Protein AF-A0A815QXR0-F1 (afdb_monomer)

pLDDT: mean 85.69, std 9.91, range [49.28, 97.81]

InterPro domains:
  IPR017452 GPCR, rhodopsin-like, 7TM [PS50262] (1-127)

Solvent-accessible surface area (backbone atoms only — not comparable to full-atom values): 7044 Å² total; per-residue (Å²): 112,77,63,57,58,53,33,53,55,50,35,48,52,51,53,31,50,52,35,41,53,50,52,49,53,38,52,54,42,47,52,53,36,46,46,66,77,41,63,88,46,64,77,77,66,38,67,67,60,55,53,52,52,49,55,52,46,52,53,48,26,52,60,67,45,46,66,61,61,77,62,68,45,65,42,78,41,78,93,74,77,40,48,42,68,42,81,86,45,55,65,61,51,51,50,47,49,41,65,58,42,54,48,50,51,51,51,38,53,52,43,52,52,51,43,54,52,53,52,53,52,41,60,74,70,74,105

Organism: NCBI:txid392033

Structure (mmCIF, N/CA/C/O backbone):
data_AF-A0A815QXR0-F1
#
_entry.id   AF-A0A815QXR0-F1
#
loop_
_atom_site.group_PDB
_atom_site.id
_atom_site.type_symbol
_atom_site.label_atom_id
_atom_site.label_alt_id
_atom_site.label_comp_id
_atom_site.label_asym_id
_atom_site.label_entity_id
_atom_site.label_seq_id
_atom_site.pdbx_PDB_ins_code
_atom_site.Cartn_x
_atom_site.Cartn_y
_atom_site.Cartn_z
_atom_site.occupanc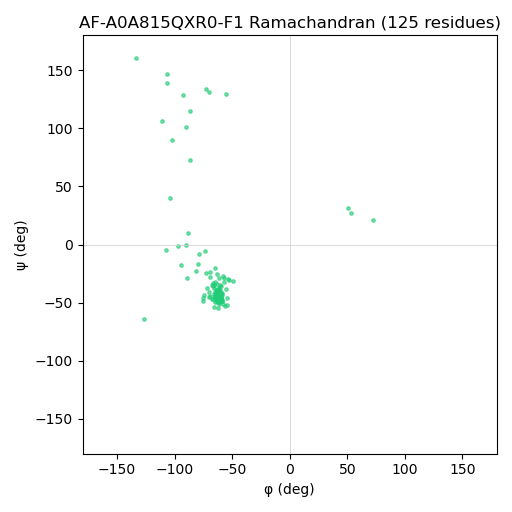y
_atom_site.B_iso_or_equiv
_atom_site.auth_seq_id
_atom_site.auth_comp_id
_atom_site.auth_asym_id
_atom_site.auth_atom_id
_atom_site.pdbx_PDB_model_num
ATOM 1 N N . MET A 1 1 ? 12.527 -6.624 -29.052 1.00 49.28 1 MET A N 1
ATOM 2 C CA . MET A 1 1 ? 11.475 -5.596 -28.851 1.00 49.28 1 MET A CA 1
ATOM 3 C C . MET A 1 1 ? 10.208 -6.152 -28.187 1.00 49.28 1 MET A C 1
ATOM 5 O O . MET A 1 1 ? 9.799 -5.587 -27.185 1.00 49.28 1 MET A O 1
ATOM 9 N N . LYS A 1 2 ? 9.622 -7.276 -28.648 1.00 55.34 2 LYS A N 1
ATOM 10 C CA . LYS A 1 2 ? 8.462 -7.908 -27.970 1.00 55.34 2 LYS A CA 1
ATOM 11 C C . LYS A 1 2 ? 8.742 -8.386 -26.528 1.00 55.34 2 LYS A C 1
ATOM 13 O O . LYS A 1 2 ? 7.822 -8.374 -25.721 1.00 55.34 2 LYS A O 1
ATOM 18 N N . SER A 1 3 ? 9.985 -8.759 -26.189 1.00 69.44 3 SER A N 1
ATOM 19 C CA . SER A 1 3 ? 10.342 -9.180 -24.820 1.00 69.44 3 SER A CA 1
ATOM 20 C C . SER A 1 3 ? 10.374 -8.023 -23.818 1.00 69.44 3 SER A C 1
ATOM 22 O O . SER A 1 3 ? 9.918 -8.202 -22.698 1.00 69.44 3 SER A O 1
ATOM 24 N N . LEU A 1 4 ? 10.833 -6.831 -24.220 1.00 76.06 4 LEU A N 1
ATOM 25 C CA . LEU A 1 4 ? 10.987 -5.685 -23.316 1.00 76.06 4 LEU A CA 1
ATOM 26 C C . LEU A 1 4 ? 9.632 -5.111 -22.879 1.00 76.06 4 LEU A C 1
ATOM 28 O O . LEU A 1 4 ? 9.406 -4.894 -21.698 1.00 76.06 4 LEU A O 1
ATOM 32 N N . PHE A 1 5 ? 8.689 -4.937 -23.809 1.00 81.06 5 PHE A N 1
ATOM 33 C CA . PHE A 1 5 ? 7.341 -4.481 -23.452 1.00 81.06 5 PHE A CA 1
ATOM 34 C C . PHE A 1 5 ? 6.644 -5.460 -22.497 1.00 81.06 5 PHE A C 1
ATOM 36 O O . PHE A 1 5 ? 6.076 -5.055 -21.487 1.00 81.06 5 PHE A O 1
ATOM 43 N N . LEU A 1 6 ? 6.730 -6.763 -22.786 1.00 83.19 6 LEU A N 1
ATOM 44 C CA . LEU A 1 6 ? 6.172 -7.791 -21.910 1.00 83.19 6 LEU A CA 1
ATOM 45 C C . LEU A 1 6 ? 6.863 -7.793 -20.538 1.00 83.19 6 LEU A C 1
ATOM 47 O O . LEU A 1 6 ? 6.214 -8.049 -19.528 1.00 83.19 6 LEU A O 1
ATOM 51 N N . CYS A 1 7 ? 8.159 -7.485 -20.505 1.00 80.94 7 CYS A N 1
ATOM 52 C CA . CYS A 1 7 ? 8.941 -7.372 -19.285 1.00 80.94 7 CYS A CA 1
ATOM 53 C C . CYS A 1 7 ? 8.424 -6.249 -18.378 1.00 80.94 7 CYS A C 1
ATOM 55 O O . CYS A 1 7 ? 8.090 -6.516 -17.225 1.00 80.94 7 CYS A O 1
ATOM 57 N N . HIS A 1 8 ? 8.225 -5.053 -18.937 1.00 82.50 8 HIS A N 1
ATOM 58 C CA . HIS A 1 8 ? 7.641 -3.917 -18.220 1.00 82.50 8 HIS A CA 1
ATOM 59 C C . HIS A 1 8 ? 6.242 -4.204 -17.693 1.00 82.50 8 HIS A C 1
ATOM 61 O O . HIS A 1 8 ? 5.949 -3.981 -16.523 1.00 82.50 8 HIS A O 1
ATOM 67 N N . VAL A 1 9 ? 5.378 -4.787 -18.525 1.00 85.69 9 VAL A N 1
ATOM 68 C CA . VAL A 1 9 ? 4.019 -5.139 -18.094 1.00 85.69 9 VAL A CA 1
ATOM 69 C C . VAL A 1 9 ? 4.044 -6.162 -16.953 1.00 85.69 9 VAL A C 1
ATOM 71 O O . VAL A 1 9 ? 3.269 -6.040 -16.006 1.00 85.69 9 VAL A O 1
ATOM 74 N N . ARG A 1 10 ? 4.931 -7.164 -17.004 1.00 85.69 10 ARG A N 1
ATOM 75 C CA . ARG A 1 10 ? 5.051 -8.174 -15.938 1.00 85.69 10 ARG A CA 1
ATOM 76 C C . ARG A 1 10 ? 5.624 -7.586 -14.650 1.00 85.69 10 ARG A C 1
ATOM 78 O O . ARG A 1 10 ? 5.077 -7.878 -13.589 1.00 85.69 10 ARG A O 1
ATOM 85 N N . GLY A 1 11 ? 6.670 -6.763 -14.742 1.00 84.50 11 GLY A N 1
ATOM 86 C CA . GLY A 1 11 ? 7.247 -6.047 -13.600 1.00 84.50 11 GLY A CA 1
ATOM 87 C C . GLY A 1 11 ? 6.210 -5.149 -12.930 1.00 84.50 11 GLY A C 1
ATOM 88 O O . GLY A 1 11 ? 5.961 -5.275 -11.728 1.00 84.50 11 GLY A O 1
ATOM 89 N N . TYR A 1 12 ? 5.503 -4.353 -13.733 1.00 87.44 12 TYR A N 1
ATOM 90 C CA . TYR A 1 12 ? 4.415 -3.499 -13.274 1.00 87.44 12 TYR A CA 1
ATOM 91 C C . TYR A 1 12 ? 3.329 -4.292 -12.549 1.00 87.44 12 TYR A C 1
ATOM 93 O O . TYR A 1 12 ? 2.985 -3.973 -11.413 1.00 87.44 12 TYR A O 1
ATOM 101 N N . LEU A 1 13 ? 2.801 -5.349 -13.177 1.00 89.81 13 LEU A N 1
ATOM 102 C CA . LEU A 1 13 ? 1.737 -6.163 -12.588 1.00 89.81 13 LEU A CA 1
ATOM 103 C C . LEU A 1 13 ? 2.182 -6.832 -11.287 1.00 89.81 13 LEU A C 1
ATOM 105 O O . LEU A 1 13 ? 1.381 -6.912 -10.355 1.00 89.81 13 LEU A O 1
ATOM 109 N N . ALA A 1 14 ? 3.433 -7.286 -11.197 1.00 88.44 14 ALA A N 1
ATOM 110 C CA . ALA A 1 14 ? 3.975 -7.868 -9.974 1.00 88.44 14 ALA A CA 1
ATOM 111 C C . ALA A 1 14 ? 4.048 -6.830 -8.842 1.00 88.44 14 ALA A C 1
ATOM 113 O O . ALA A 1 14 ? 3.532 -7.076 -7.749 1.00 88.44 14 ALA A O 1
ATOM 114 N N . HIS A 1 15 ? 4.617 -5.651 -9.110 1.00 88.12 15 HIS A N 1
ATOM 115 C CA . HIS A 1 15 ? 4.713 -4.569 -8.127 1.00 88.12 15 HIS A CA 1
ATOM 116 C C . HIS A 1 15 ? 3.343 -4.040 -7.703 1.00 88.12 15 HIS A C 1
ATOM 118 O O . HIS A 1 15 ? 3.082 -3.895 -6.507 1.00 88.12 15 HIS A O 1
ATOM 124 N N . PHE A 1 16 ? 2.455 -3.819 -8.667 1.00 92.38 16 PHE A N 1
ATOM 125 C CA . PHE A 1 16 ? 1.085 -3.391 -8.431 1.00 92.38 16 PHE A CA 1
ATOM 126 C C . PHE A 1 16 ? 0.319 -4.401 -7.570 1.00 92.38 16 PHE A C 1
ATOM 128 O O . PHE A 1 16 ? -0.288 -4.018 -6.572 1.00 92.38 16 PHE A O 1
ATOM 135 N N . SER A 1 17 ? 0.389 -5.693 -7.906 1.00 92.75 17 SER A N 1
ATOM 136 C CA . SER A 1 17 ? -0.294 -6.754 -7.151 1.00 92.75 17 SER A CA 1
ATOM 137 C C . SER A 1 17 ? 0.239 -6.862 -5.726 1.00 92.75 17 SER A C 1
ATOM 139 O O . SER A 1 17 ? -0.541 -6.999 -4.785 1.00 92.75 17 SER A O 1
ATOM 141 N N . PHE A 1 18 ? 1.559 -6.755 -5.548 1.00 91.56 18 PHE A N 1
ATOM 142 C CA . PHE A 1 18 ? 2.174 -6.766 -4.225 1.00 91.56 18 PHE A CA 1
ATOM 143 C C . PHE A 1 18 ? 1.744 -5.555 -3.388 1.00 91.56 18 PHE A C 1
ATOM 145 O O . PHE A 1 18 ? 1.328 -5.713 -2.240 1.00 91.56 18 PHE A O 1
ATOM 152 N N . CYS A 1 19 ? 1.774 -4.354 -3.970 1.00 92.62 19 CYS A N 1
ATOM 153 C CA . CYS A 1 19 ? 1.295 -3.139 -3.316 1.00 92.62 19 CYS A CA 1
ATOM 154 C C . CYS A 1 19 ? -0.189 -3.272 -2.936 1.00 92.62 19 CYS A C 1
ATOM 156 O O . CYS A 1 19 ? -0.562 -3.073 -1.778 1.00 92.62 19 CYS A O 1
ATOM 158 N N . ALA A 1 20 ? -1.032 -3.713 -3.870 1.00 94.94 20 ALA A N 1
ATOM 159 C CA . ALA A 1 20 ? -2.451 -3.921 -3.621 1.00 94.94 20 ALA A CA 1
ATOM 160 C C . ALA A 1 20 ? -2.707 -4.936 -2.491 1.00 94.94 20 ALA A C 1
ATOM 162 O O . ALA A 1 20 ? -3.556 -4.700 -1.628 1.00 94.94 20 ALA A O 1
ATOM 163 N N . LEU A 1 21 ? -1.949 -6.034 -2.441 1.00 95.31 21 LEU A N 1
ATOM 164 C CA . LEU A 1 21 ? -2.042 -7.027 -1.371 1.00 95.31 21 LEU A CA 1
ATOM 165 C C . LEU A 1 21 ? -1.689 -6.422 -0.004 1.00 95.31 21 LEU A C 1
ATOM 167 O O . LEU A 1 21 ? -2.457 -6.561 0.949 1.00 95.31 21 LEU A O 1
ATOM 171 N N . ILE A 1 22 ? -0.560 -5.718 0.095 1.00 94.75 22 ILE A N 1
ATOM 172 C CA . ILE A 1 22 ? -0.098 -5.137 1.360 1.00 94.75 22 ILE A CA 1
ATOM 173 C C . ILE A 1 22 ? -1.073 -4.073 1.879 1.00 94.75 22 ILE A C 1
ATOM 175 O O . ILE A 1 22 ? -1.470 -4.108 3.047 1.00 94.75 22 ILE A O 1
ATOM 179 N N . TYR A 1 23 ? -1.527 -3.162 1.019 1.00 95.31 23 TYR A N 1
ATOM 180 C CA . TYR A 1 23 ? -2.496 -2.142 1.423 1.00 95.31 23 TYR A CA 1
ATOM 181 C C . TYR A 1 23 ? -3.886 -2.723 1.722 1.00 95.31 23 TYR A C 1
ATOM 183 O O . TYR A 1 23 ? -4.615 -2.157 2.538 1.00 95.31 23 TYR A O 1
ATOM 191 N N . SER A 1 24 ? -4.239 -3.892 1.175 1.00 95.81 24 SER A N 1
ATOM 192 C CA . SER A 1 24 ? -5.452 -4.607 1.597 1.00 95.81 24 SER A CA 1
ATOM 193 C C . SER A 1 24 ? -5.391 -4.994 3.079 1.00 95.81 24 SER A C 1
ATOM 195 O O . SER A 1 24 ? -6.398 -4.884 3.781 1.00 95.81 24 SER A O 1
ATOM 197 N N . TYR A 1 25 ? -4.218 -5.375 3.600 1.00 95.62 25 TYR A N 1
ATOM 198 C CA . TYR A 1 25 ? -4.049 -5.621 5.038 1.00 95.62 25 TYR A CA 1
ATOM 199 C C . TYR A 1 25 ? -4.183 -4.345 5.875 1.00 95.62 25 TYR A C 1
ATOM 201 O O . TYR A 1 25 ? -4.724 -4.403 6.980 1.00 95.62 25 TYR A O 1
ATOM 209 N N . VAL A 1 26 ? -3.761 -3.190 5.347 1.00 95.88 26 VAL A N 1
ATOM 210 C CA . VAL A 1 26 ? -3.972 -1.887 6.002 1.00 95.88 26 VAL A CA 1
ATOM 211 C C . VAL A 1 26 ? -5.467 -1.590 6.126 1.00 95.88 26 VAL A C 1
ATOM 213 O O . VAL A 1 26 ? -5.929 -1.250 7.214 1.00 95.88 26 VAL A O 1
ATOM 216 N N . ILE A 1 27 ? -6.250 -1.778 5.056 1.00 95.00 27 ILE A N 1
ATOM 217 C CA . ILE A 1 27 ? -7.709 -1.574 5.109 1.00 95.00 27 ILE A CA 1
ATOM 218 C C . ILE A 1 27 ? -8.356 -2.552 6.093 1.00 95.00 27 ILE A C 1
ATOM 220 O O . ILE A 1 27 ? -9.203 -2.149 6.889 1.00 95.00 27 ILE A O 1
ATOM 224 N N . GLN A 1 28 ? -7.955 -3.825 6.088 1.00 94.38 28 GLN A N 1
ATOM 225 C CA . GLN A 1 28 ? -8.476 -4.806 7.044 1.00 94.38 28 GLN A CA 1
ATOM 226 C C . GLN A 1 28 ? -8.172 -4.412 8.498 1.00 94.38 28 GLN A C 1
ATOM 228 O O . GLN A 1 28 ? -9.052 -4.507 9.358 1.00 94.38 28 GLN A O 1
ATOM 233 N N . ALA A 1 29 ? -6.953 -3.945 8.783 1.00 94.88 29 ALA A N 1
ATOM 234 C CA . ALA A 1 29 ? -6.574 -3.450 10.105 1.00 94.88 29 ALA A CA 1
ATOM 235 C C . ALA A 1 29 ? -7.379 -2.197 10.490 1.00 94.88 29 ALA A C 1
ATOM 237 O O . ALA A 1 29 ? -7.879 -2.116 11.613 1.00 94.88 29 ALA A O 1
ATOM 238 N N . LEU A 1 30 ? -7.585 -1.271 9.549 1.00 93.81 30 LEU A N 1
ATOM 239 C CA . LEU A 1 30 ? -8.398 -0.073 9.748 1.00 93.81 30 LEU A CA 1
ATOM 240 C C . LEU A 1 30 ? -9.857 -0.425 10.053 1.00 93.81 30 LEU A C 1
ATOM 242 O O . LEU A 1 30 ? -10.432 0.115 10.994 1.00 93.81 30 LEU A O 1
ATOM 246 N N . TYR A 1 31 ? -10.448 -1.358 9.310 1.00 91.94 31 TYR A N 1
ATOM 247 C CA . TYR A 1 31 ? -11.810 -1.825 9.559 1.00 91.94 31 TYR A CA 1
ATOM 248 C C . TYR A 1 31 ? -11.949 -2.418 10.968 1.00 91.94 31 TYR A C 1
ATOM 250 O O . TYR A 1 31 ? -12.859 -2.052 11.715 1.00 91.94 31 TYR A O 1
ATOM 258 N N . ARG A 1 32 ? -11.004 -3.278 11.377 1.00 91.38 32 ARG A N 1
ATOM 259 C CA . ARG A 1 32 ? -10.968 -3.843 12.739 1.00 91.38 32 ARG A CA 1
ATOM 260 C C . ARG A 1 32 ? -10.820 -2.755 13.801 1.00 91.38 32 ARG A C 1
ATOM 262 O O . ARG A 1 32 ? -11.511 -2.804 14.819 1.00 91.38 32 ARG A O 1
ATOM 269 N N . LEU A 1 33 ? -9.961 -1.766 13.563 1.00 92.50 33 LEU A N 1
ATOM 270 C CA . LEU A 1 33 ? -9.753 -0.630 14.459 1.00 92.50 33 LEU A CA 1
ATOM 271 C C . LEU A 1 33 ? -11.040 0.183 14.632 1.00 92.50 33 LEU A C 1
ATOM 273 O O . LEU A 1 33 ? -11.475 0.409 15.763 1.00 92.50 33 LEU A O 1
ATOM 277 N N . LEU A 1 34 ? -11.678 0.569 13.525 1.00 90.25 34 LEU A N 1
ATOM 278 C CA . LEU A 1 34 ? -12.923 1.334 13.537 1.00 90.25 34 LEU A CA 1
ATOM 279 C C . LEU A 1 34 ? -14.044 0.561 14.230 1.00 90.25 34 LEU A C 1
ATOM 281 O O . LEU A 1 34 ? -14.722 1.125 15.085 1.00 90.25 34 LEU A O 1
ATOM 285 N N . SER A 1 35 ? -14.189 -0.734 13.942 1.00 88.88 35 SER A N 1
ATOM 286 C CA . SER A 1 35 ? -15.186 -1.578 14.606 1.00 88.88 35 SER A CA 1
ATOM 287 C C . SER A 1 35 ? -14.921 -1.740 16.108 1.00 88.88 35 SER A C 1
ATOM 289 O O . SER A 1 35 ? -15.868 -1.856 16.882 1.00 88.88 35 SER A O 1
ATOM 291 N N . THR A 1 36 ? -13.656 -1.744 16.539 1.00 89.94 36 THR A N 1
ATOM 292 C CA . THR A 1 36 ? -13.286 -1.886 17.958 1.00 89.94 36 THR A CA 1
ATOM 293 C C . THR A 1 36 ? -13.534 -0.594 18.737 1.00 89.94 36 THR A C 1
ATOM 295 O O . THR A 1 36 ? -14.098 -0.625 19.836 1.00 89.94 36 THR A O 1
ATOM 298 N N . ILE A 1 37 ? -13.118 0.548 18.183 1.00 88.94 37 ILE A N 1
ATOM 299 C CA . ILE A 1 37 ? -13.241 1.857 18.838 1.00 88.94 37 ILE A CA 1
ATOM 300 C C . ILE A 1 37 ? -14.687 2.351 18.777 1.00 88.94 37 ILE A C 1
ATOM 302 O O . ILE A 1 37 ? -15.254 2.734 19.798 1.00 88.94 37 ILE A O 1
ATOM 306 N N . TYR A 1 38 ? -15.307 2.299 17.600 1.00 86.94 38 TYR A N 1
ATOM 307 C CA . TYR A 1 38 ? -16.625 2.873 17.337 1.00 86.94 38 TYR A CA 1
ATOM 308 C C . T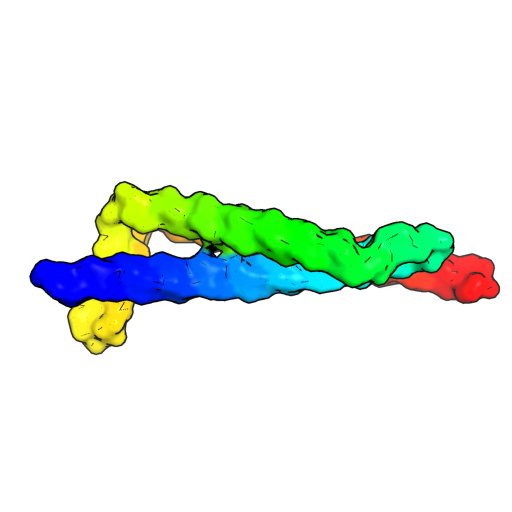YR A 1 38 ? -17.725 1.815 17.276 1.00 86.94 38 TYR A C 1
ATOM 310 O O . TYR A 1 38 ? -18.641 1.928 16.467 1.00 86.94 38 TYR A O 1
ATOM 318 N N . TYR A 1 39 ? -17.672 0.810 18.154 1.00 81.50 39 TYR A N 1
ATOM 319 C CA . TYR A 1 39 ? -18.646 -0.289 18.174 1.00 81.50 39 TYR A CA 1
ATOM 320 C C . TYR A 1 39 ? -20.113 0.186 18.246 1.00 81.50 39 TYR A C 1
ATOM 322 O O . TYR A 1 39 ? -20.997 -0.465 17.703 1.00 81.50 39 TYR A O 1
ATOM 330 N N . HIS A 1 40 ? -20.369 1.349 18.858 1.00 79.75 40 HIS A N 1
ATOM 331 C CA . HIS A 1 40 ? -21.705 1.942 18.971 1.00 79.75 40 HIS A CA 1
ATOM 332 C C . HIS A 1 40 ? -22.169 2.671 17.686 1.00 79.75 40 HIS A C 1
ATOM 334 O O . HIS A 1 40 ? -23.352 2.968 17.516 1.00 79.75 40 HIS A O 1
ATOM 340 N N . ARG A 1 41 ? -21.268 3.004 16.752 1.00 78.81 41 ARG A N 1
ATOM 341 C CA . ARG A 1 41 ? -21.614 3.723 15.513 1.00 78.81 41 ARG A CA 1
ATOM 342 C C . ARG A 1 41 ? -21.670 2.760 14.330 1.00 78.81 41 ARG A C 1
ATOM 344 O O . ARG A 1 41 ? -20.697 2.614 13.593 1.00 78.81 41 ARG A O 1
ATOM 351 N N . ILE A 1 42 ? -22.862 2.205 14.103 1.00 75.31 42 ILE A N 1
ATOM 352 C CA . ILE A 1 42 ? -23.197 1.280 12.999 1.00 75.31 42 ILE A CA 1
ATOM 353 C C . ILE A 1 42 ? -22.720 1.803 11.632 1.00 75.31 42 ILE A C 1
ATOM 355 O O . ILE A 1 42 ? -22.296 1.025 10.782 1.00 75.31 42 ILE A O 1
ATOM 359 N N . TYR A 1 43 ? -22.691 3.128 11.440 1.00 69.31 43 TYR A N 1
ATOM 360 C CA . TYR A 1 43 ? -22.255 3.747 10.188 1.00 69.31 43 TYR A CA 1
ATOM 361 C C . TYR A 1 43 ? -20.846 3.320 9.731 1.00 69.31 43 TYR A C 1
ATOM 363 O O . TYR A 1 43 ? -20.621 3.098 8.542 1.00 69.31 43 TYR A O 1
ATOM 371 N N . PHE A 1 44 ? -19.903 3.148 10.664 1.00 69.94 44 PHE A N 1
ATOM 372 C CA . PHE A 1 44 ? -18.527 2.734 10.345 1.00 69.94 44 PHE A CA 1
ATOM 373 C C . PHE A 1 44 ? -18.383 1.231 10.078 1.00 69.94 44 PHE A C 1
ATOM 375 O O . PHE A 1 44 ? -17.325 0.789 9.635 1.00 69.94 44 PHE A O 1
ATOM 382 N N . GLN A 1 45 ? -19.436 0.452 10.321 1.00 72.94 45 GLN A N 1
ATOM 383 C CA . GLN A 1 45 ? -19.480 -0.988 10.066 1.00 72.94 45 GLN A CA 1
ATOM 384 C C . GLN A 1 45 ? -20.150 -1.320 8.726 1.00 72.94 45 GLN A C 1
ATOM 386 O O . GLN A 1 45 ? -20.229 -2.488 8.347 1.00 72.94 45 GLN A O 1
ATOM 391 N N . HIS A 1 46 ? -20.629 -0.321 7.977 1.00 80.69 46 HIS A N 1
ATOM 392 C CA . HIS A 1 46 ? -21.243 -0.588 6.685 1.00 80.69 46 HIS A CA 1
ATOM 393 C C . HIS A 1 46 ? -20.218 -1.046 5.651 1.00 80.69 46 HIS A C 1
ATOM 395 O O . HIS A 1 46 ? -19.210 -0.388 5.388 1.00 80.69 46 HIS A O 1
ATOM 401 N N . PHE A 1 47 ? -20.566 -2.135 4.969 1.00 80.56 47 PHE A N 1
ATOM 402 C CA . PHE A 1 47 ? -19.813 -2.694 3.850 1.00 80.56 47 PHE A CA 1
ATOM 403 C C . PHE A 1 47 ? -19.507 -1.660 2.749 1.00 80.56 47 PHE A C 1
ATOM 405 O O . PHE A 1 47 ? -18.456 -1.718 2.121 1.00 80.56 47 PHE A O 1
ATOM 412 N N . GLN A 1 48 ? -20.374 -0.659 2.561 1.00 85.94 48 GLN A N 1
ATOM 413 C CA . GLN A 1 48 ? -20.167 0.419 1.587 1.00 85.94 48 GLN A CA 1
ATOM 414 C C . GLN A 1 48 ? -18.888 1.226 1.854 1.00 85.94 48 GLN A C 1
ATOM 416 O O . GLN A 1 48 ? -18.140 1.501 0.921 1.00 85.94 48 GLN A O 1
ATOM 421 N N . MET A 1 49 ? -18.586 1.547 3.118 1.00 85.06 49 MET A N 1
ATOM 422 C CA . MET A 1 49 ? -17.348 2.249 3.479 1.00 85.06 49 MET A CA 1
ATOM 423 C C . MET A 1 49 ? -16.109 1.423 3.136 1.00 85.06 49 MET A C 1
ATOM 425 O O . MET A 1 49 ? -15.125 1.957 2.627 1.00 85.06 49 MET A O 1
ATOM 429 N N . TYR A 1 50 ? -16.178 0.110 3.361 1.00 88.06 50 TYR A N 1
ATOM 430 C CA . TYR A 1 50 ? -15.101 -0.806 3.003 1.00 88.06 50 TYR A CA 1
ATOM 431 C C . TYR A 1 50 ? -14.896 -0.867 1.481 1.00 88.06 50 TYR A C 1
ATOM 433 O O . TYR A 1 50 ? -13.761 -0.813 1.014 1.00 88.06 50 TYR A O 1
ATOM 441 N N . MET A 1 51 ? -15.980 -0.875 0.699 1.00 90.44 51 MET A N 1
ATOM 442 C CA . MET A 1 51 ? -15.907 -0.834 -0.766 1.00 90.44 51 MET A CA 1
ATOM 443 C C . MET A 1 51 ? -15.283 0.465 -1.291 1.00 90.44 51 MET A C 1
ATOM 445 O O . MET A 1 51 ? -14.451 0.413 -2.197 1.00 90.44 51 MET A O 1
ATOM 449 N N . TYR A 1 52 ? -15.617 1.621 -0.705 1.00 92.12 52 TYR A N 1
ATOM 450 C CA . TYR A 1 52 ? -14.963 2.885 -1.061 1.00 92.12 52 TYR A CA 1
ATOM 451 C C . TYR A 1 52 ? -13.472 2.877 -0.710 1.00 92.12 52 TYR A C 1
ATOM 453 O O . TYR A 1 52 ? -12.654 3.305 -1.523 1.00 92.12 52 TYR A O 1
ATOM 461 N N . ALA A 1 53 ? -13.106 2.344 0.460 1.00 92.06 53 ALA A N 1
ATOM 462 C CA . ALA A 1 53 ? -11.709 2.221 0.867 1.00 92.06 53 ALA A CA 1
ATOM 463 C C . ALA A 1 53 ? -10.910 1.324 -0.091 1.00 92.06 53 ALA A 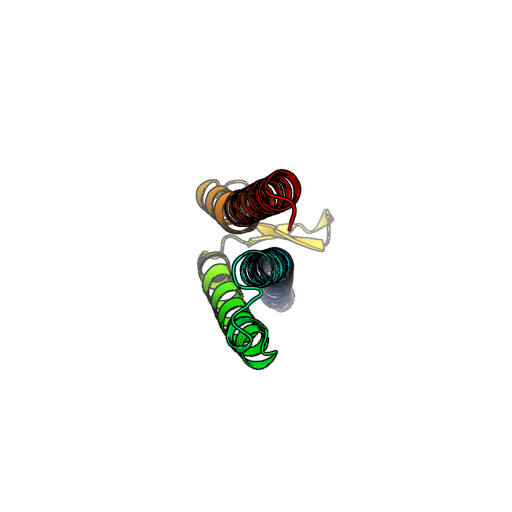C 1
ATOM 465 O O . ALA A 1 53 ? -9.810 1.703 -0.489 1.00 92.06 53 ALA A O 1
ATOM 466 N N . ILE A 1 54 ? -11.481 0.189 -0.519 1.00 94.31 54 ILE A N 1
ATOM 467 C CA . ILE A 1 54 ? -10.881 -0.669 -1.551 1.00 94.31 54 ILE A CA 1
ATOM 468 C C . ILE A 1 54 ? -10.682 0.133 -2.838 1.00 94.31 54 ILE A C 1
ATOM 470 O O . ILE A 1 54 ? -9.572 0.176 -3.358 1.00 94.31 54 ILE A O 1
ATOM 474 N N . GLY A 1 55 ? -11.713 0.823 -3.333 1.00 94.88 55 GLY A N 1
ATOM 475 C CA . GLY A 1 55 ? -11.599 1.628 -4.555 1.00 94.88 55 GLY A CA 1
ATOM 476 C C . GLY A 1 55 ? -10.454 2.646 -4.494 1.00 94.88 55 GLY A C 1
ATOM 477 O O . GLY A 1 55 ? -9.636 2.720 -5.412 1.00 94.88 55 GLY A O 1
ATOM 478 N N . ILE A 1 56 ? -10.336 3.370 -3.377 1.00 94.31 56 ILE A N 1
ATOM 479 C CA . ILE A 1 56 ? -9.247 4.331 -3.144 1.00 94.31 56 ILE A CA 1
ATOM 480 C C . ILE A 1 56 ? -7.883 3.628 -3.113 1.00 94.31 56 ILE A C 1
ATOM 482 O O . ILE A 1 56 ? -6.925 4.124 -3.702 1.00 94.31 56 ILE A O 1
ATOM 486 N N . GLN A 1 57 ? -7.783 2.467 -2.469 1.00 95.38 57 GLN A N 1
ATOM 487 C CA . GLN A 1 57 ? -6.542 1.698 -2.366 1.00 95.38 57 GLN A CA 1
ATOM 488 C C . GLN A 1 57 ? -6.072 1.131 -3.705 1.00 95.38 57 GLN A C 1
ATOM 490 O O . GLN A 1 57 ? -4.870 1.116 -3.957 1.00 95.38 57 GLN A O 1
ATOM 495 N N . TRP A 1 58 ? -6.988 0.734 -4.586 1.00 95.00 58 TRP A N 1
ATOM 496 C CA . TRP A 1 58 ? -6.644 0.342 -5.954 1.00 95.00 58 TRP A CA 1
ATOM 497 C C . TRP A 1 58 ? -6.090 1.520 -6.759 1.00 95.00 58 TRP A C 1
ATOM 499 O O . TRP A 1 58 ? -5.049 1.380 -7.401 1.00 95.00 58 TRP A O 1
ATO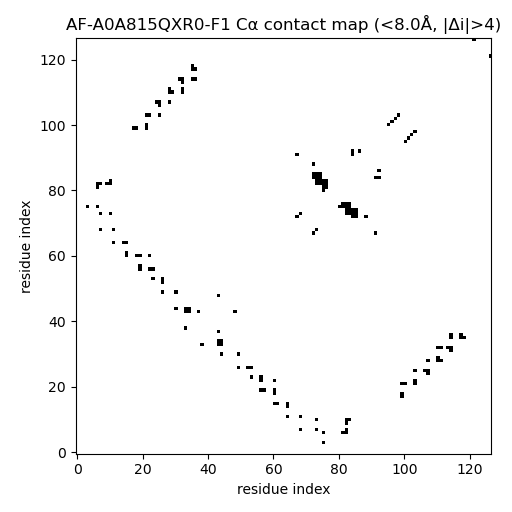M 509 N N . ILE A 1 59 ? -6.729 2.693 -6.677 1.00 95.12 59 ILE A N 1
ATOM 510 C CA . ILE A 1 59 ? -6.235 3.920 -7.326 1.00 95.12 59 ILE A CA 1
ATOM 511 C C . ILE A 1 59 ? -4.857 4.295 -6.771 1.00 95.12 59 ILE A C 1
ATOM 513 O O . ILE A 1 59 ? -3.945 4.608 -7.532 1.00 95.12 59 ILE A O 1
ATOM 517 N N . PHE A 1 60 ? -4.684 4.223 -5.454 1.00 92.81 60 PHE A N 1
ATOM 518 C CA . PHE A 1 60 ? -3.419 4.521 -4.798 1.00 92.81 60 PHE A CA 1
ATOM 519 C C . PHE A 1 60 ? -2.308 3.553 -5.227 1.00 92.81 60 PHE A C 1
ATOM 521 O O . PHE A 1 60 ? -1.252 4.005 -5.661 1.00 92.81 60 PHE A O 1
ATOM 528 N N . ALA A 1 61 ? -2.560 2.240 -5.205 1.00 93.31 61 ALA A N 1
ATOM 529 C CA . ALA A 1 61 ? -1.600 1.234 -5.658 1.00 93.31 61 ALA A CA 1
ATOM 530 C C . ALA A 1 61 ? -1.230 1.423 -7.139 1.00 93.31 61 ALA A C 1
ATOM 532 O O . ALA A 1 61 ? -0.059 1.298 -7.509 1.00 93.31 61 ALA A O 1
ATOM 533 N N . PHE A 1 62 ? -2.209 1.778 -7.979 1.00 92.25 62 PHE A N 1
ATOM 534 C CA . PHE A 1 62 ? -1.988 2.071 -9.393 1.00 92.25 62 PHE A CA 1
ATOM 535 C C . PHE A 1 62 ? -1.054 3.274 -9.557 1.00 92.25 62 PHE A C 1
ATOM 537 O O . PHE A 1 62 ? -0.003 3.149 -10.184 1.00 92.25 62 PHE A O 1
ATOM 544 N N . LEU A 1 63 ? -1.396 4.410 -8.938 1.00 91.56 63 LEU A N 1
ATOM 545 C CA . LEU A 1 63 ? -0.634 5.658 -9.027 1.00 91.56 63 LEU A CA 1
ATOM 546 C C . LEU A 1 63 ? 0.769 5.539 -8.432 1.00 91.56 63 LEU A C 1
ATOM 548 O O . LEU A 1 63 ? 1.713 6.075 -9.002 1.00 91.56 63 LEU A O 1
ATOM 552 N N . GLN A 1 64 ? 0.923 4.829 -7.318 1.00 89.88 64 GLN A N 1
ATOM 553 C CA . GLN A 1 64 ? 2.212 4.646 -6.652 1.00 89.88 64 GLN A CA 1
ATOM 554 C C . GLN A 1 64 ? 3.171 3.761 -7.462 1.00 89.88 64 GLN A C 1
ATOM 556 O O . GLN A 1 64 ? 4.386 3.919 -7.366 1.00 89.88 64 GLN A O 1
ATOM 561 N N . THR A 1 65 ? 2.643 2.843 -8.276 1.00 88.50 65 THR A N 1
ATOM 562 C CA . THR A 1 65 ? 3.475 1.955 -9.103 1.00 88.50 65 THR A CA 1
ATOM 563 C C . THR A 1 65 ? 3.946 2.644 -10.396 1.00 88.50 65 THR A C 1
ATOM 565 O O . THR A 1 65 ? 4.986 2.283 -10.939 1.00 88.50 65 THR A O 1
ATOM 568 N N . LEU A 1 66 ? 3.247 3.684 -10.877 1.00 86.75 66 LEU A N 1
ATOM 569 C CA . LEU A 1 66 ? 3.589 4.384 -12.130 1.00 86.75 66 LEU A CA 1
ATOM 570 C C . LEU A 1 66 ? 4.998 5.018 -12.166 1.00 86.75 66 LEU A C 1
ATOM 572 O O . LEU A 1 66 ? 5.687 4.823 -13.169 1.00 86.75 66 LEU A O 1
ATOM 576 N N . PRO A 1 67 ? 5.472 5.755 -11.136 1.00 82.81 67 PRO A N 1
ATOM 577 C CA . PRO A 1 67 ? 6.788 6.401 -11.158 1.00 82.81 67 PRO A CA 1
ATOM 578 C C . PRO A 1 67 ? 7.951 5.433 -11.392 1.00 82.81 67 PRO A C 1
ATOM 580 O O . PRO A 1 67 ? 8.975 5.816 -11.954 1.00 82.81 67 PRO A O 1
ATOM 583 N N . ILE A 1 68 ? 7.790 4.179 -10.969 1.00 76.06 68 ILE A N 1
ATOM 584 C CA . ILE A 1 68 ? 8.810 3.135 -11.088 1.00 76.06 68 ILE A CA 1
ATOM 585 C C . ILE A 1 68 ? 8.988 2.728 -12.557 1.00 76.06 68 ILE A C 1
ATOM 587 O O . ILE A 1 68 ? 10.121 2.581 -13.015 1.00 76.06 68 ILE A O 1
ATOM 591 N N . GLU A 1 69 ? 7.887 2.613 -13.303 1.00 74.50 69 GLU A N 1
ATOM 592 C CA . GLU A 1 69 ? 7.905 2.227 -14.720 1.00 74.50 69 GLU A CA 1
ATOM 593 C C . GLU A 1 69 ? 8.391 3.358 -15.627 1.00 74.50 69 GLU A C 1
ATOM 595 O O . GLU A 1 69 ? 9.220 3.134 -16.507 1.00 74.50 69 GLU A O 1
ATOM 600 N N . PHE A 1 70 ? 7.935 4.594 -15.391 1.00 74.31 70 PHE A N 1
ATOM 601 C CA . PHE A 1 70 ? 8.356 5.740 -16.209 1.00 74.31 70 PHE A CA 1
ATOM 602 C C . PHE A 1 70 ? 9.850 6.055 -16.083 1.00 74.31 70 PHE A C 1
ATOM 604 O O . PHE A 1 70 ? 10.421 6.688 -16.969 1.00 74.31 70 PHE A O 1
ATOM 611 N N . GLY A 1 71 ? 10.498 5.592 -15.012 1.00 70.00 71 GLY A N 1
ATOM 612 C CA . GLY A 1 71 ? 11.933 5.754 -14.817 1.00 70.00 71 GLY A CA 1
ATOM 613 C C . GLY A 1 71 ? 12.811 4.865 -15.705 1.00 70.00 71 GLY A C 1
ATOM 614 O O . GLY A 1 71 ? 14.023 5.027 -15.652 1.00 70.00 71 GLY A O 1
ATOM 615 N N . ASN A 1 72 ? 12.249 3.939 -16.499 1.00 63.16 72 ASN A N 1
ATOM 616 C CA . ASN A 1 72 ? 13.002 3.018 -17.370 1.00 63.16 72 ASN A CA 1
ATOM 617 C C . ASN A 1 72 ? 14.095 2.208 -16.637 1.00 63.16 72 ASN A C 1
ATOM 619 O O . ASN A 1 72 ? 15.087 1.786 -17.221 1.00 63.16 72 ASN A O 1
ATOM 623 N N . ASN A 1 73 ? 13.905 1.974 -15.339 1.00 66.75 73 ASN A N 1
ATOM 624 C CA . ASN A 1 73 ? 14.923 1.391 -14.464 1.00 66.75 73 ASN A CA 1
ATOM 625 C C . ASN A 1 73 ? 14.894 -0.140 -14.429 1.00 66.75 73 ASN A C 1
ATOM 627 O O . ASN A 1 73 ? 15.513 -0.740 -13.553 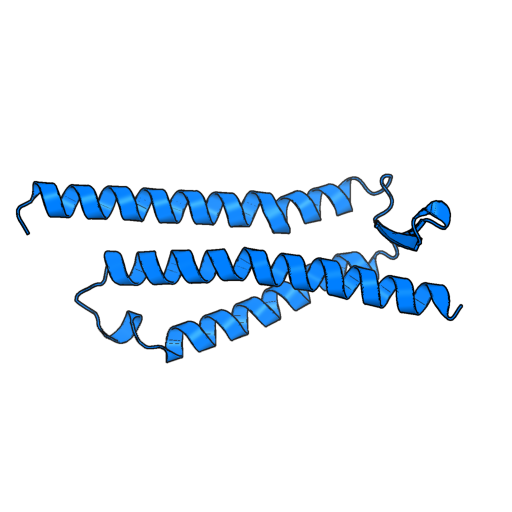1.00 66.75 73 ASN A O 1
ATOM 631 N N . GLN A 1 74 ? 14.123 -0.772 -15.311 1.00 70.06 74 GLN A N 1
ATOM 632 C CA . GLN A 1 74 ? 13.973 -2.219 -15.324 1.00 70.06 74 GLN A CA 1
ATOM 633 C C . GLN A 1 74 ? 14.982 -2.852 -16.268 1.00 70.06 74 GLN A C 1
ATOM 635 O O . GLN A 1 74 ? 15.084 -2.480 -17.437 1.00 70.06 74 GLN A O 1
ATOM 640 N N . ILE A 1 75 ? 15.702 -3.834 -15.744 1.00 75.38 75 ILE A N 1
ATOM 641 C CA . ILE A 1 75 ? 16.618 -4.677 -16.496 1.00 75.38 75 ILE A CA 1
ATOM 642 C C . ILE A 1 75 ? 15.991 -6.058 -16.666 1.00 75.38 75 ILE A C 1
ATOM 644 O O . ILE A 1 75 ? 15.354 -6.597 -15.757 1.00 75.38 75 ILE A O 1
ATOM 648 N N . PHE A 1 76 ? 16.154 -6.619 -17.861 1.00 77.31 76 PHE A N 1
ATOM 649 C CA . PHE A 1 76 ? 15.800 -8.005 -18.123 1.00 77.31 76 PHE A CA 1
ATOM 650 C C . PHE A 1 76 ? 16.994 -8.880 -17.755 1.00 77.31 76 PHE A C 1
ATOM 652 O O . PHE A 1 76 ? 18.052 -8.772 -18.375 1.00 77.31 76 PHE A O 1
ATOM 659 N N . ILE A 1 77 ? 16.827 -9.723 -16.740 1.00 77.50 77 ILE A N 1
ATOM 660 C CA . ILE A 1 77 ? 17.845 -10.686 -16.324 1.00 77.50 77 ILE A CA 1
ATOM 661 C C . ILE A 1 77 ? 17.585 -11.967 -17.117 1.00 77.50 77 ILE A C 1
ATOM 663 O O . ILE A 1 77 ? 16.656 -12.716 -16.809 1.00 77.50 77 ILE A O 1
ATOM 667 N N . GLU A 1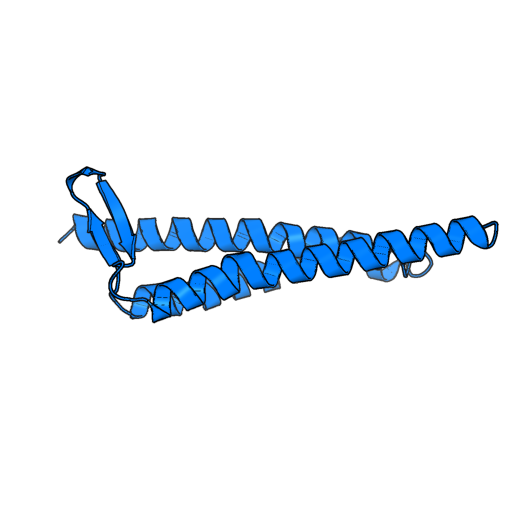 78 ? 18.375 -12.189 -18.171 1.00 73.62 78 GLU A N 1
ATOM 668 C CA . GLU A 1 78 ? 18.203 -13.326 -19.091 1.00 73.62 78 GLU A CA 1
ATOM 669 C C . GLU A 1 78 ? 18.325 -14.683 -18.386 1.00 73.62 78 GLU A C 1
ATOM 671 O O . GLU A 1 78 ? 17.597 -15.611 -18.729 1.00 73.62 78 GLU A O 1
ATOM 676 N N . GLU A 1 79 ? 19.188 -14.783 -17.372 1.00 74.31 79 GLU A N 1
ATOM 677 C CA . GLU A 1 79 ? 19.429 -16.026 -16.626 1.00 74.31 79 GLU A CA 1
ATOM 678 C C . GLU A 1 79 ? 18.199 -16.488 -15.832 1.00 74.31 79 GLU A C 1
ATOM 680 O O . GLU A 1 79 ? 17.932 -17.685 -15.733 1.00 74.31 79 GLU A O 1
ATOM 685 N N . GLU A 1 80 ? 17.415 -15.544 -15.310 1.00 73.50 80 GLU A N 1
ATOM 686 C CA . GLU A 1 80 ? 16.263 -15.831 -14.449 1.00 73.50 80 GLU A CA 1
ATOM 687 C C . GLU A 1 80 ? 14.919 -15.600 -15.158 1.00 73.50 80 GLU A C 1
ATOM 689 O O . GLU A 1 80 ? 13.860 -15.876 -14.593 1.00 73.50 80 GLU A O 1
ATOM 694 N N . TYR A 1 81 ? 14.937 -15.095 -16.398 1.00 73.12 81 TYR A N 1
ATOM 695 C CA . TYR A 1 81 ? 13.750 -14.615 -17.120 1.00 73.12 81 TYR A CA 1
ATOM 696 C C . TYR A 1 81 ? 12.910 -13.625 -16.287 1.00 73.12 81 TYR A C 1
ATOM 698 O O . TYR A 1 81 ? 11.680 -13.566 -16.415 1.00 73.12 81 TYR A O 1
ATOM 706 N N . LEU A 1 82 ? 13.576 -12.847 -15.427 1.00 76.00 82 LEU A N 1
ATOM 707 C CA . LEU A 1 82 ? 12.957 -11.909 -14.496 1.00 76.00 82 LEU A CA 1
ATOM 708 C C . LEU A 1 82 ? 13.148 -10.461 -14.944 1.00 76.00 82 LEU A C 1
ATOM 710 O O . LEU A 1 82 ? 14.155 -10.074 -15.535 1.00 76.00 82 LEU A O 1
ATOM 714 N N . CYS A 1 83 ? 12.136 -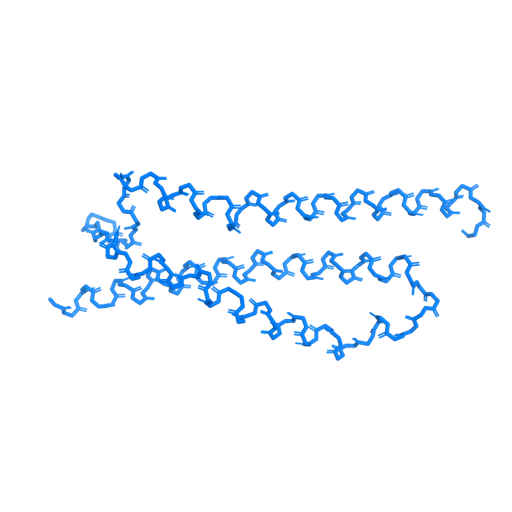9.662 -14.625 1.00 77.88 83 CYS A N 1
ATOM 715 C CA . CYS A 1 83 ? 12.096 -8.229 -14.862 1.00 77.88 83 CYS A CA 1
ATOM 716 C C . CYS A 1 83 ? 12.155 -7.545 -13.513 1.00 77.88 83 CYS A C 1
ATOM 718 O O . CYS A 1 83 ? 11.196 -7.612 -12.741 1.00 77.88 83 CYS A O 1
ATOM 720 N N . GLN A 1 84 ? 13.305 -6.960 -13.212 1.00 78.56 84 GLN A N 1
ATOM 721 C CA . GLN A 1 84 ? 13.563 -6.339 -11.923 1.00 78.56 84 GLN A CA 1
ATOM 722 C C . GLN A 1 84 ? 14.188 -4.968 -12.113 1.00 78.56 84 GLN A C 1
ATOM 724 O O . GLN A 1 84 ? 14.722 -4.630 -13.168 1.00 78.56 84 GLN A O 1
ATOM 729 N N . ILE A 1 85 ? 14.095 -4.162 -11.065 1.00 77.56 85 ILE A N 1
ATOM 730 C CA . ILE A 1 85 ? 14.713 -2.844 -11.030 1.00 77.56 85 ILE A CA 1
ATOM 731 C C . ILE A 1 85 ? 16.216 -3.027 -10.880 1.00 77.56 85 ILE A C 1
ATOM 733 O O . ILE A 1 85 ? 16.668 -3.806 -10.040 1.00 77.56 85 ILE A O 1
ATOM 737 N N . ALA A 1 86 ? 16.982 -2.298 -11.686 1.00 79.50 86 ALA A N 1
ATOM 738 C CA . ALA A 1 86 ? 18.430 -2.291 -11.605 1.00 79.50 86 ALA A CA 1
ATOM 739 C C . ALA A 1 86 ? 18.883 -1.923 -10.185 1.00 79.50 86 ALA A C 1
ATOM 741 O O . ALA A 1 86 ? 18.465 -0.899 -9.636 1.00 79.50 86 ALA A O 1
ATOM 742 N N . ILE A 1 87 ? 19.777 -2.737 -9.614 1.00 76.19 87 ILE A N 1
ATOM 743 C CA . ILE A 1 87 ? 20.339 -2.540 -8.265 1.00 76.19 87 ILE A CA 1
ATOM 744 C C . ILE A 1 87 ? 21.031 -1.171 -8.141 1.00 76.19 87 ILE A C 1
ATOM 746 O O . ILE A 1 87 ? 21.060 -0.570 -7.069 1.00 76.19 87 ILE A O 1
ATOM 750 N N . GLU A 1 88 ? 21.524 -0.643 -9.260 1.00 78.25 88 GLU A N 1
ATOM 751 C CA . GLU A 1 88 ? 22.167 0.667 -9.364 1.00 78.25 88 GLU A CA 1
ATOM 752 C C . GLU A 1 88 ? 21.223 1.833 -9.020 1.00 78.25 88 GLU A C 1
ATOM 754 O O . GLU A 1 88 ? 21.678 2.873 -8.538 1.00 78.25 88 GLU A O 1
ATOM 759 N N . ASN A 1 89 ? 19.902 1.666 -9.179 1.00 79.75 89 ASN A N 1
ATOM 760 C CA . ASN A 1 89 ? 18.928 2.684 -8.794 1.00 79.75 89 ASN A CA 1
ATOM 761 C C . ASN A 1 89 ? 18.528 2.562 -7.314 1.00 79.75 89 ASN A C 1
ATOM 763 O O . ASN A 1 89 ? 17.404 2.188 -6.957 1.00 79.75 89 ASN A O 1
ATOM 767 N N . SER A 1 90 ? 19.458 2.943 -6.441 1.00 83.00 90 SER A N 1
ATOM 768 C CA . SER A 1 90 ? 19.266 2.951 -4.986 1.00 83.00 90 SER A CA 1
ATOM 769 C C . SER A 1 90 ? 18.072 3.804 -4.533 1.00 83.00 90 SER A C 1
ATOM 771 O O . SER A 1 90 ? 17.389 3.442 -3.574 1.00 83.00 90 SER A O 1
ATOM 773 N N . ILE A 1 91 ? 17.763 4.893 -5.248 1.00 84.94 91 ILE A N 1
ATOM 774 C CA . ILE A 1 91 ? 16.613 5.764 -4.961 1.00 84.94 91 ILE A CA 1
ATOM 775 C C . ILE A 1 91 ? 15.298 5.026 -5.235 1.00 84.94 91 ILE A C 1
ATOM 777 O O . ILE A 1 91 ? 14.403 5.037 -4.389 1.00 84.94 91 ILE A O 1
ATOM 781 N N . GLY A 1 92 ? 15.183 4.351 -6.382 1.00 83.19 92 GLY A N 1
ATOM 782 C CA . GLY A 1 92 ? 13.996 3.567 -6.738 1.00 83.19 92 GLY A CA 1
ATOM 783 C C . GLY A 1 92 ? 13.753 2.408 -5.770 1.00 83.19 92 GLY A C 1
ATOM 784 O O . GLY A 1 92 ? 12.629 2.205 -5.305 1.00 83.19 92 GLY A O 1
ATOM 785 N N . ILE A 1 93 ? 14.819 1.702 -5.389 1.00 85.19 93 ILE A N 1
ATOM 786 C CA . ILE A 1 93 ? 14.761 0.624 -4.392 1.00 85.19 93 ILE A CA 1
ATOM 787 C C . ILE A 1 93 ? 14.350 1.169 -3.020 1.00 85.19 93 ILE A C 1
ATOM 789 O O . ILE A 1 93 ? 13.477 0.598 -2.362 1.00 85.19 93 ILE A O 1
ATOM 793 N N . GLY A 1 94 ? 14.935 2.292 -2.595 1.00 88.38 94 GLY A N 1
ATOM 794 C CA . GLY A 1 94 ? 14.583 2.959 -1.343 1.00 88.38 94 GLY A CA 1
ATOM 795 C C . GLY A 1 94 ? 13.120 3.403 -1.311 1.00 88.38 94 GLY A C 1
ATOM 796 O O . GLY A 1 94 ? 12.430 3.185 -0.311 1.00 88.38 94 GLY A O 1
ATOM 797 N N . TYR A 1 95 ? 12.622 3.956 -2.420 1.00 87.88 95 TYR A N 1
ATOM 798 C CA . TYR A 1 95 ? 11.224 4.352 -2.573 1.00 87.88 95 TYR A CA 1
ATOM 799 C C . TYR A 1 95 ? 10.281 3.154 -2.432 1.00 87.88 95 TYR A C 1
ATOM 801 O O . TYR A 1 95 ? 9.344 3.204 -1.634 1.00 87.88 95 TYR A O 1
ATOM 809 N N . ILE A 1 96 ? 10.549 2.053 -3.138 1.00 86.50 96 ILE A N 1
ATOM 810 C CA . ILE A 1 96 ? 9.708 0.848 -3.087 1.00 86.50 96 ILE A CA 1
ATOM 811 C C . ILE A 1 96 ? 9.720 0.229 -1.700 1.00 86.50 96 ILE A C 1
ATOM 813 O O . ILE A 1 96 ? 8.656 -0.028 -1.143 1.00 86.50 96 ILE A O 1
ATOM 817 N N . ASN A 1 97 ? 10.896 0.032 -1.109 1.00 89.31 97 ASN A N 1
ATOM 818 C CA . ASN A 1 97 ? 10.994 -0.554 0.226 1.00 89.31 97 ASN A CA 1
ATOM 819 C C . ASN A 1 97 ? 10.261 0.295 1.269 1.00 89.31 97 ASN A C 1
ATOM 821 O O . ASN A 1 97 ? 9.526 -0.234 2.105 1.00 89.31 97 ASN A O 1
ATOM 825 N N . SER A 1 98 ? 10.402 1.617 1.197 1.00 91.25 98 SER A N 1
ATOM 826 C CA . SER A 1 98 ? 9.730 2.518 2.133 1.00 91.25 98 SER A CA 1
ATOM 827 C C . SER A 1 98 ? 8.214 2.488 1.956 1.00 91.25 98 SER A C 1
ATOM 829 O O . SER A 1 98 ? 7.481 2.360 2.933 1.00 91.25 98 SER A O 1
ATOM 831 N N . THR A 1 99 ? 7.732 2.579 0.718 1.00 89.12 99 THR A N 1
ATOM 832 C CA . THR A 1 99 ? 6.308 2.801 0.431 1.00 89.12 99 THR A CA 1
ATOM 833 C C . THR A 1 99 ? 5.481 1.513 0.317 1.00 89.12 99 THR A C 1
ATOM 835 O O . THR A 1 99 ? 4.301 1.529 0.669 1.00 89.12 99 THR A O 1
ATOM 838 N N . ASN A 1 100 ? 6.079 0.390 -0.099 1.00 88.81 100 ASN A N 1
ATOM 839 C CA . ASN A 1 100 ? 5.405 -0.914 -0.202 1.00 88.81 100 ASN A CA 1
ATOM 840 C C . ASN A 1 100 ? 5.589 -1.799 1.032 1.00 88.81 100 ASN A C 1
ATOM 842 O O . ASN A 1 100 ? 4.833 -2.754 1.189 1.00 88.81 100 ASN A O 1
ATOM 846 N N . TYR A 1 101 ? 6.572 -1.522 1.894 1.00 90.50 101 TYR A N 1
ATOM 847 C CA . TYR A 1 101 ? 6.845 -2.366 3.058 1.00 90.50 101 TYR A CA 1
ATOM 848 C C . TYR A 1 101 ? 6.866 -1.565 4.358 1.00 90.50 101 TYR A C 1
ATOM 850 O O . TYR A 1 101 ? 5.999 -1.745 5.210 1.00 90.50 101 TYR A O 1
ATOM 858 N N . LEU A 1 102 ? 7.815 -0.643 4.505 1.00 94.19 102 LEU A N 1
ATOM 859 C CA . LEU A 1 102 ? 8.096 0.008 5.787 1.00 94.19 102 LEU A CA 1
ATOM 860 C C . LEU A 1 102 ? 6.901 0.833 6.294 1.00 94.19 102 LEU A C 1
ATOM 862 O O . LEU A 1 102 ? 6.477 0.689 7.441 1.00 94.19 102 LEU A O 1
ATOM 866 N N . LEU A 1 103 ? 6.304 1.642 5.422 1.00 94.06 103 LEU A N 1
ATOM 867 C CA . LEU A 1 103 ? 5.133 2.461 5.722 1.00 94.06 103 LEU A CA 1
ATOM 868 C C . LEU A 1 103 ? 3.865 1.631 6.013 1.00 94.06 103 LEU A C 1
ATOM 870 O O . LEU A 1 103 ? 3.292 1.802 7.088 1.00 94.06 103 LEU A O 1
ATOM 874 N N . PRO A 1 104 ? 3.408 0.701 5.152 1.00 94.69 104 PRO A N 1
ATOM 875 C CA . PRO A 1 104 ? 2.195 -0.058 5.453 1.00 94.69 104 PRO A CA 1
ATOM 876 C C . PRO A 1 104 ? 2.356 -0.979 6.670 1.00 94.69 104 PRO A C 1
ATOM 878 O O . PRO A 1 104 ? 1.436 -1.073 7.482 1.00 94.69 104 PRO A O 1
ATOM 881 N N . VAL A 1 105 ? 3.522 -1.609 6.859 1.00 95.44 105 VAL A N 1
ATOM 882 C CA . VAL A 1 105 ? 3.777 -2.465 8.031 1.00 95.44 105 VAL A CA 1
ATOM 883 C C . VAL A 1 105 ? 3.758 -1.646 9.321 1.00 95.44 105 VAL A C 1
ATOM 885 O O . VAL A 1 105 ? 3.120 -2.056 10.291 1.00 95.44 105 VAL A O 1
ATOM 888 N N . THR A 1 106 ? 4.394 -0.471 9.348 1.00 96.94 106 THR A N 1
ATOM 889 C CA . THR A 1 106 ? 4.357 0.400 10.537 1.00 96.94 106 THR A CA 1
ATOM 890 C C . THR A 1 106 ? 2.944 0.881 10.849 1.00 96.94 106 THR A C 1
ATOM 892 O O . THR A 1 106 ? 2.534 0.832 12.010 1.00 96.94 106 THR A O 1
ATOM 895 N N . ILE A 1 107 ? 2.160 1.256 9.833 1.00 96.44 107 ILE A N 1
ATOM 896 C CA . ILE A 1 107 ? 0.749 1.626 10.008 1.00 96.44 107 ILE A CA 1
ATOM 897 C C . ILE A 1 107 ? -0.048 0.467 10.618 1.00 96.44 107 ILE A C 1
ATOM 899 O O . ILE A 1 107 ? -0.765 0.669 11.600 1.00 96.44 107 ILE A O 1
ATOM 903 N N . ILE A 1 108 ? 0.105 -0.750 10.088 1.00 96.81 108 ILE A N 1
ATOM 904 C CA . ILE A 1 108 ? -0.576 -1.945 10.606 1.00 96.81 108 ILE A CA 1
ATOM 905 C C . ILE A 1 108 ? -0.197 -2.185 12.072 1.00 96.81 108 ILE A C 1
ATOM 907 O O . ILE A 1 108 ? -1.080 -2.372 12.912 1.00 96.81 108 ILE A O 1
ATOM 911 N N . MET A 1 109 ? 1.094 -2.127 12.405 1.00 97.25 109 MET A N 1
ATOM 912 C CA . MET A 1 109 ? 1.579 -2.314 13.776 1.00 97.25 109 MET A CA 1
ATOM 913 C C . MET A 1 109 ? 0.980 -1.286 14.743 1.00 97.25 109 MET A C 1
ATOM 915 O O . MET A 1 109 ? 0.522 -1.656 15.826 1.00 97.25 109 MET A O 1
ATOM 919 N N . ILE A 1 110 ? 0.918 -0.013 14.342 1.00 97.81 110 ILE A N 1
ATOM 920 C CA . ILE A 1 110 ? 0.297 1.053 15.140 1.00 97.81 110 ILE A CA 1
ATOM 921 C C . ILE A 1 110 ? -1.200 0.780 15.337 1.00 97.81 110 ILE A C 1
ATOM 923 O O . ILE A 1 110 ? -1.693 0.865 16.463 1.00 97.81 110 ILE A O 1
ATOM 927 N N . MET A 1 111 ? -1.926 0.403 14.279 1.00 97.31 111 MET A N 1
ATOM 928 C CA . MET A 1 111 ? -3.354 0.079 14.377 1.00 97.31 111 MET A CA 1
ATOM 929 C C . MET A 1 111 ? -3.605 -1.078 15.350 1.00 97.31 111 MET A C 1
ATOM 931 O O . MET A 1 111 ? -4.455 -0.959 16.233 1.00 97.31 111 MET A O 1
ATOM 935 N N . TYR A 1 112 ? -2.842 -2.170 15.252 1.00 96.62 112 TYR A N 1
ATOM 936 C CA . TYR A 1 112 ? -2.980 -3.309 16.166 1.00 96.62 112 TYR A CA 1
ATOM 937 C C . TYR A 1 112 ? -2.589 -2.974 17.604 1.00 96.62 112 TYR A C 1
ATOM 939 O O . TYR A 1 112 ? -3.244 -3.447 18.535 1.00 96.62 112 TYR A O 1
ATOM 947 N N . TYR A 1 113 ? -1.578 -2.128 17.804 1.00 97.25 113 TYR A N 1
ATOM 948 C CA . TYR A 1 113 ? -1.235 -1.628 19.132 1.00 97.25 113 TYR A CA 1
ATOM 949 C C . TYR A 1 113 ? -2.406 -0.859 19.762 1.00 97.25 113 TYR A C 1
ATOM 951 O O . TYR A 1 113 ? -2.758 -1.108 20.919 1.00 97.25 113 TYR A O 1
ATOM 959 N N . ILE A 1 114 ? -3.055 0.026 18.997 1.00 96.12 114 ILE A N 1
ATOM 960 C CA . ILE A 1 114 ? -4.228 0.776 19.467 1.00 96.12 114 ILE A CA 1
ATOM 961 C C . ILE A 1 114 ? -5.386 -0.179 19.779 1.00 96.12 114 ILE A C 1
ATOM 963 O O . ILE A 1 114 ? -5.958 -0.079 20.862 1.00 96.12 114 ILE A O 1
ATOM 967 N N . ILE A 1 115 ? -5.686 -1.141 18.896 1.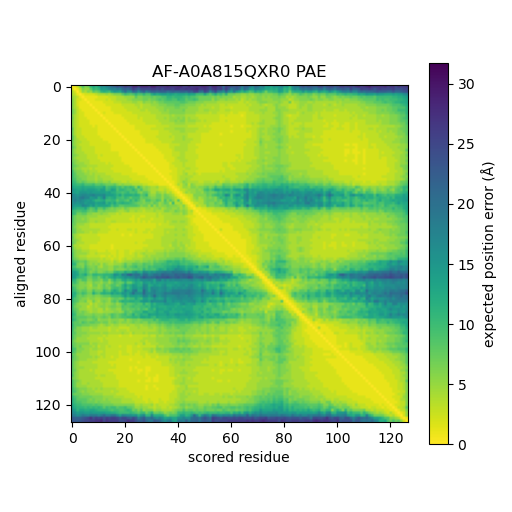00 94.75 115 ILE A N 1
ATOM 968 C CA . ILE A 1 115 ? -6.721 -2.166 19.135 1.00 94.75 115 ILE A CA 1
ATOM 969 C C . ILE A 1 115 ? -6.457 -2.893 20.458 1.00 94.75 115 ILE A C 1
ATOM 971 O O . ILE A 1 115 ? -7.339 -2.957 21.314 1.00 94.75 115 ILE A O 1
ATOM 975 N N . ALA A 1 116 ? -5.238 -3.402 20.658 1.00 95.38 116 ALA A N 1
ATOM 976 C CA . ALA A 1 116 ? -4.876 -4.139 21.866 1.00 95.38 116 ALA A CA 1
ATOM 977 C C . ALA A 1 116 ? -5.022 -3.279 23.132 1.00 95.38 116 ALA A C 1
ATOM 979 O O . ALA A 1 116 ? -5.527 -3.756 24.152 1.00 95.38 116 ALA A O 1
ATOM 980 N N . LYS A 1 117 ? -4.624 -2.002 23.067 1.00 95.38 117 LYS A N 1
ATOM 981 C CA . LYS A 1 117 ? -4.797 -1.050 24.170 1.00 95.38 117 LYS A CA 1
ATOM 982 C C . LYS A 1 117 ? -6.277 -0.799 24.472 1.00 95.38 117 LYS A C 1
ATOM 984 O O . LYS A 1 117 ? -6.665 -0.861 25.637 1.00 95.38 117 LYS A O 1
ATOM 989 N N . SER A 1 118 ? -7.100 -0.564 23.451 1.00 92.31 118 SER A N 1
ATOM 990 C CA . SER A 1 118 ? -8.537 -0.311 23.607 1.00 92.31 118 SER A CA 1
ATOM 991 C C . SER A 1 118 ? -9.283 -1.512 24.190 1.00 92.31 118 SER A C 1
ATOM 993 O O . SER A 1 118 ? -10.126 -1.335 25.064 1.00 92.31 118 SER A O 1
ATOM 995 N N . VAL A 1 119 ? -8.952 -2.733 23.761 1.00 91.88 119 VAL A N 1
ATOM 996 C CA . VAL A 1 119 ? -9.557 -3.960 24.308 1.00 91.88 119 VAL A CA 1
ATOM 997 C C . VAL A 1 119 ? -9.182 -4.149 25.781 1.00 91.88 119 VAL A C 1
ATOM 999 O O . VAL A 1 119 ? -10.051 -4.419 26.604 1.00 91.88 119 VAL A O 1
ATOM 1002 N N . ARG A 1 120 ? -7.910 -3.939 26.149 1.00 92.69 120 ARG A N 1
ATOM 1003 C CA . ARG A 1 120 ? -7.473 -4.033 27.554 1.00 92.69 120 ARG A CA 1
ATOM 1004 C C . ARG A 1 120 ? -8.174 -3.020 28.459 1.00 92.69 120 ARG A C 1
ATOM 1006 O O . ARG A 1 120 ? 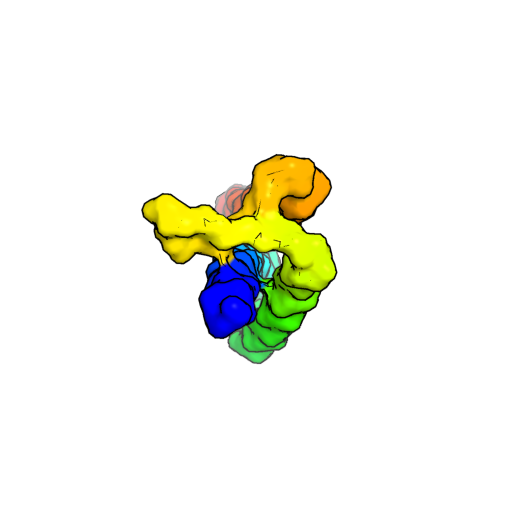-8.508 -3.357 29.588 1.00 92.69 120 ARG A O 1
ATOM 1013 N N . GLN A 1 121 ? -8.398 -1.800 27.971 1.00 90.31 121 GLN A N 1
ATOM 1014 C CA . GLN A 1 121 ? -9.106 -0.765 28.728 1.00 90.31 121 GLN A CA 1
ATOM 1015 C C . GLN A 1 121 ? -10.571 -1.136 28.983 1.00 90.31 121 GLN A C 1
ATOM 1017 O O . GLN A 1 121 ? -11.030 -0.980 30.108 1.00 90.31 121 GLN A O 1
ATOM 1022 N N . LYS A 1 122 ? -11.275 -1.677 27.980 1.00 86.75 122 LYS A N 1
ATOM 1023 C CA . LYS A 1 122 ? -12.659 -2.153 28.149 1.00 86.75 122 LYS A CA 1
ATOM 1024 C C . LYS A 1 122 ? -12.750 -3.280 29.180 1.00 86.75 122 LYS A C 1
ATOM 1026 O O . LYS A 1 122 ? -13.485 -3.146 30.150 1.00 86.75 122 LYS A O 1
ATOM 1031 N N . ASN A 1 123 ? -11.885 -4.293 29.065 1.00 86.94 123 ASN A N 1
ATOM 1032 C CA . ASN A 1 123 ? -11.836 -5.401 30.027 1.00 86.94 123 ASN A CA 1
ATOM 1033 C C . ASN A 1 123 ? -11.529 -4.935 31.464 1.00 86.94 123 ASN A C 1
ATOM 1035 O O . ASN A 1 123 ? -12.046 -5.506 32.418 1.00 86.94 123 ASN A O 1
ATOM 1039 N N . SER A 1 124 ? -10.682 -3.912 31.638 1.00 84.88 124 SER A N 1
ATOM 1040 C CA . SER A 1 124 ? -10.369 -3.357 32.964 1.00 84.88 124 SER A CA 1
ATOM 1041 C C . SER A 1 124 ? -11.516 -2.539 33.564 1.00 84.88 124 SER A C 1
ATOM 1043 O O . SER A 1 124 ? -11.566 -2.393 34.782 1.00 84.88 124 SER A O 1
ATOM 1045 N N . ASN A 1 125 ? -12.400 -1.985 32.732 1.00 80.00 125 ASN A N 1
ATOM 1046 C CA . ASN A 1 125 ? -13.531 -1.167 33.168 1.00 80.00 125 ASN A CA 1
ATOM 1047 C C . ASN A 1 125 ? -14.804 -1.993 33.427 1.00 80.00 125 ASN A C 1
ATOM 1049 O O . ASN A 1 125 ? -15.808 -1.422 33.841 1.00 80.00 125 ASN A O 1
ATOM 1053 N N . GLY A 1 126 ? -14.757 -3.317 33.234 1.00 64.12 126 GLY A N 1
ATOM 1054 C CA . GLY A 1 126 ? -15.864 -4.223 33.547 1.00 64.12 126 GLY A CA 1
ATOM 1055 C C . GLY A 1 126 ? -17.060 -4.140 32.592 1.00 64.12 126 GLY A C 1
ATOM 1056 O O . GLY A 1 126 ? -18.151 -4.537 32.993 1.00 64.12 126 GLY A O 1
ATOM 1057 N N . GLU A 1 127 ? -16.861 -3.629 31.370 1.00 51.88 127 GLU A N 1
ATOM 1058 C CA . GLU A 1 127 ? -17.805 -3.792 30.247 1.00 51.88 127 GLU A CA 1
ATOM 1059 C C . GLU A 1 127 ? -17.576 -5.115 29.506 1.00 51.88 127 GLU A C 1
ATOM 1061 O O . GLU A 1 127 ? -16.394 -5.470 29.273 1.00 51.88 127 GLU A O 1
#

Radius of gyration: 19.29 Å; Cα contacts (8 Å, |Δi|>4): 90; chains: 1; bounding box: 45×22×62 Å

Nearest PDB structures (foldseek):
  8k4o-assembly1_E  TM=7.734E-01  e=1.233E-02  Human gammaherpesvirus 8
  3pbl-assembly1_A  TM=8.293E-01  e=2.443E-01  Homo sapiens
  6xbk-assembly1_R  TM=8.539E-01  e=5.459E-01  Homo sapiens
  6xbm-assembly1_R  TM=8.537E-01  e=1.087E+00  Homo sapiens
  6o3c-assembly1_A  TM=7.645E-01  e=5.781E-01  Mus musculus

Foldseek 3Di:
DVLVVVQLVVALVVQLVLLLVLVLLLLVLVLLLCCLVVVVDCVSNDPVVSVVSSVVSSVVSNVLSVVLSVVVQWDQDPVVSHTDGPPVPPVSVVSSCVNSPVVSVVSSVVSVVSSVVSVVVCVVVPD

Secondary structure (DSSP, 8-state):
-HHHHHHHHHHHHHHHHHHHHHHHHHHHHHHHHHHHH-TT-GGGG-HHHHHHHHHHHHHHHHHHHHHHHHTT-EEEETTTTEEEE-TT-HHHHHHHHIIIIIHHHHHHHHHHHHHHHHHHHHHHTT-

Mean predicted aligned error: 6.37 Å

Sequence (127 aa):
MKSLFLCHVRGYLAHFSFCALIYSYVIQALYRLLSTIYYHRIYFQHFQMYMYAIGIQWIFAFLQTLPIEFGNNQIFIEEEYLCQIAIENSIGIGYINSTNYLLPVTIIMIMYYIIAKSVRQKNSNGE